Protein AF-A0AAV3GY93-F1 (afdb_monomer_lite)

pLDDT: mean 91.73, std 11.57, range [44.78, 98.5]

Sequence (82 aa):
MEGMDFLDHEDLVDFGYTWKGMVGISRSLANAFYERNYAVYVLYDDDTESLVDEEYKLDLENVLYGIEKEDLAKYIFSWLGQ

Organism: NCBI:txid1134836

Structure (mmCIF, N/CA/C/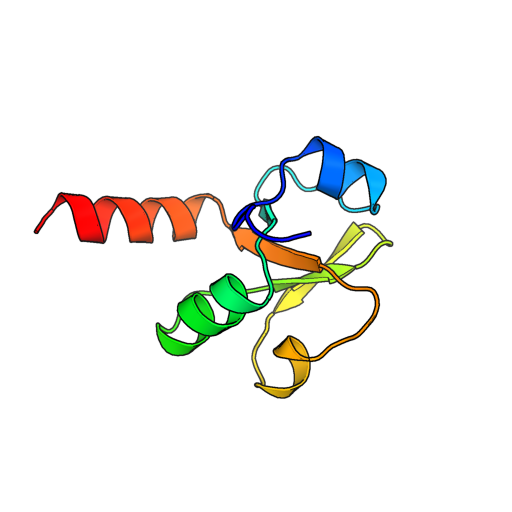O backbone):
data_AF-A0AAV3GY93-F1
#
_entry.id   AF-A0AAV3GY93-F1
#
loop_
_atom_site.group_PDB
_atom_site.id
_atom_site.type_symbol
_atom_site.label_atom_id
_atom_site.label_alt_id
_atom_site.label_comp_id
_atom_site.label_asym_id
_atom_site.label_entity_id
_atom_site.label_seq_id
_atom_site.pdbx_PDB_ins_code
_atom_site.Cartn_x
_atom_site.Cartn_y
_atom_site.Cartn_z
_atom_site.occupancy
_atom_site.B_iso_or_equiv
_atom_site.auth_seq_id
_atom_site.auth_comp_id
_atom_site.auth_asym_id
_atom_site.auth_atom_id
_atom_site.pdbx_PDB_model_num
ATOM 1 N N . MET A 1 1 ? 16.362 -9.501 5.891 1.00 44.78 1 MET A N 1
ATOM 2 C CA . MET A 1 1 ? 16.518 -8.037 5.933 1.00 44.78 1 MET A CA 1
ATOM 3 C C . MET A 1 1 ? 15.567 -7.566 7.020 1.00 44.78 1 MET A C 1
ATOM 5 O O . MET A 1 1 ? 14.380 -7.437 6.771 1.00 44.78 1 MET A O 1
ATOM 9 N N . GLU A 1 2 ? 16.036 -7.531 8.268 1.00 49.81 2 GLU A N 1
ATOM 10 C CA . GLU A 1 2 ? 15.259 -6.936 9.360 1.00 49.81 2 GLU A CA 1
ATOM 11 C C . GLU A 1 2 ? 15.388 -5.416 9.248 1.00 49.81 2 GLU A C 1
ATOM 13 O O . GLU A 1 2 ? 16.505 -4.910 9.149 1.00 49.81 2 GLU A O 1
ATOM 18 N N . GLY A 1 3 ? 14.261 -4.704 9.296 1.00 52.72 3 GLY A N 1
ATOM 19 C CA . GLY A 1 3 ? 14.259 -3.356 9.857 1.00 52.72 3 GLY A CA 1
ATOM 20 C C . GLY A 1 3 ? 14.255 -2.163 8.907 1.00 52.72 3 GLY A C 1
ATOM 21 O O . GLY A 1 3 ? 14.878 -1.169 9.255 1.00 52.72 3 GLY A O 1
ATOM 22 N N . MET A 1 4 ? 13.509 -2.186 7.799 1.00 55.94 4 MET A N 1
ATOM 23 C CA . MET A 1 4 ? 12.895 -0.939 7.320 1.00 55.94 4 MET A CA 1
ATOM 24 C C . MET A 1 4 ? 11.400 -1.165 7.117 1.00 55.94 4 MET A C 1
ATOM 26 O O . MET A 1 4 ? 10.973 -1.922 6.250 1.00 55.94 4 MET A O 1
ATOM 30 N N . ASP A 1 5 ? 10.609 -0.542 7.987 1.00 81.38 5 ASP A N 1
ATOM 31 C CA . ASP A 1 5 ? 9.149 -0.582 7.938 1.00 81.38 5 ASP A CA 1
ATOM 32 C C . ASP A 1 5 ? 8.595 0.103 6.678 1.00 81.38 5 ASP A C 1
ATOM 34 O O . ASP A 1 5 ? 7.518 -0.256 6.204 1.00 81.38 5 ASP A O 1
ATOM 38 N N . PHE A 1 6 ? 9.371 1.031 6.110 1.00 89.75 6 PHE A N 1
ATOM 39 C CA . PHE A 1 6 ? 9.065 1.784 4.902 1.00 89.75 6 PHE A CA 1
ATOM 40 C C . PHE A 1 6 ? 10.142 1.556 3.840 1.00 89.75 6 PHE A C 1
ATOM 42 O O . PHE A 1 6 ? 11.328 1.512 4.162 1.00 89.75 6 PHE A O 1
ATOM 49 N N . LEU A 1 7 ? 9.714 1.448 2.587 1.00 90.31 7 LEU A N 1
ATOM 50 C CA . LEU A 1 7 ? 10.578 1.437 1.410 1.00 90.31 7 LEU A CA 1
ATOM 51 C C . LEU A 1 7 ? 10.695 2.863 0.880 1.00 90.31 7 LEU A C 1
ATOM 53 O O . LEU A 1 7 ? 9.723 3.630 0.935 1.00 90.31 7 LEU A O 1
ATOM 57 N N . ASP A 1 8 ? 11.872 3.226 0.381 1.00 87.88 8 ASP A N 1
ATOM 58 C CA . ASP A 1 8 ? 12.020 4.520 -0.267 1.00 87.88 8 ASP A CA 1
ATOM 59 C C . ASP A 1 8 ? 11.441 4.497 -1.694 1.00 87.88 8 ASP A C 1
ATOM 61 O O . ASP A 1 8 ? 10.933 3.490 -2.191 1.00 87.88 8 ASP A O 1
ATOM 65 N N . HIS A 1 9 ? 11.410 5.660 -2.343 1.00 91.19 9 HIS A N 1
ATOM 66 C CA . HIS A 1 9 ? 10.841 5.747 -3.685 1.00 91.19 9 HIS A CA 1
ATOM 67 C C . HIS A 1 9 ? 11.745 5.115 -4.751 1.00 91.19 9 HIS A C 1
ATOM 69 O O . HIS A 1 9 ? 11.231 4.705 -5.786 1.00 91.19 9 HIS A O 1
ATOM 75 N N . GLU A 1 10 ? 13.058 5.051 -4.521 1.00 93.62 10 GLU A N 1
ATOM 76 C CA . GLU A 1 10 ? 13.992 4.428 -5.462 1.00 93.62 10 GLU A CA 1
ATOM 77 C C . GLU A 1 10 ? 13.775 2.910 -5.467 1.00 93.62 10 GLU A C 1
ATOM 79 O O . GLU A 1 10 ? 13.630 2.340 -6.544 1.00 93.62 10 GLU A O 1
ATOM 84 N N . ASP A 1 11 ? 13.573 2.296 -4.296 1.00 94.44 11 ASP A N 1
ATOM 85 C CA . ASP A 1 11 ? 13.200 0.883 -4.153 1.00 94.44 11 ASP A CA 1
ATOM 86 C C . ASP A 1 11 ? 11.908 0.538 -4.922 1.00 94.44 11 ASP A C 1
ATOM 88 O O . ASP A 1 11 ? 11.821 -0.496 -5.587 1.00 94.44 11 ASP A O 1
ATOM 92 N N . LEU A 1 12 ? 10.887 1.405 -4.846 1.00 95.62 12 LEU A N 1
ATOM 93 C CA . LEU A 1 12 ? 9.633 1.213 -5.587 1.00 95.62 12 LEU A CA 1
ATOM 94 C C . LEU A 1 12 ? 9.849 1.302 -7.102 1.00 95.62 12 LEU A C 1
ATOM 96 O O . LEU A 1 12 ? 9.312 0.481 -7.847 1.00 95.62 12 LEU A O 1
ATOM 100 N N . VAL A 1 13 ? 10.642 2.275 -7.557 1.00 97.12 13 VAL A N 1
ATOM 101 C CA . VAL A 1 13 ? 10.947 2.459 -8.982 1.00 97.12 13 VAL A CA 1
ATOM 102 C C . VAL A 1 13 ? 11.753 1.278 -9.521 1.00 97.12 13 VAL A C 1
ATOM 104 O O . VAL A 1 13 ? 11.440 0.793 -10.606 1.00 97.12 13 VAL A O 1
ATOM 107 N N . ASP A 1 14 ? 12.728 0.782 -8.759 1.00 96.94 14 ASP A N 1
ATOM 108 C CA . ASP A 1 14 ? 13.525 -0.397 -9.113 1.00 96.94 14 ASP A CA 1
ATOM 109 C C . ASP A 1 14 ? 12.670 -1.673 -9.187 1.00 96.94 14 ASP A C 1
ATOM 111 O O . ASP A 1 14 ? 12.948 -2.558 -9.999 1.00 96.94 14 ASP A O 1
ATOM 115 N N . PHE A 1 15 ? 11.604 -1.759 -8.384 1.00 96.38 15 PHE A N 1
ATOM 116 C CA . PHE A 1 15 ? 10.607 -2.830 -8.460 1.00 96.38 15 PHE A CA 1
ATOM 117 C C . PHE A 1 15 ? 9.678 -2.718 -9.683 1.00 96.38 15 PHE A C 1
ATOM 119 O O . PHE A 1 15 ? 9.161 -3.735 -10.130 1.00 96.38 15 PHE A O 1
ATOM 126 N N . GLY A 1 16 ? 9.489 -1.520 -10.247 1.00 97.56 16 GLY A N 1
ATOM 127 C CA . GLY A 1 16 ? 8.593 -1.272 -11.387 1.00 97.56 16 GLY A CA 1
ATOM 128 C C . GLY A 1 16 ? 7.379 -0.396 -11.069 1.00 97.56 16 GLY A C 1
ATOM 129 O O . GLY A 1 16 ? 6.522 -0.207 -11.92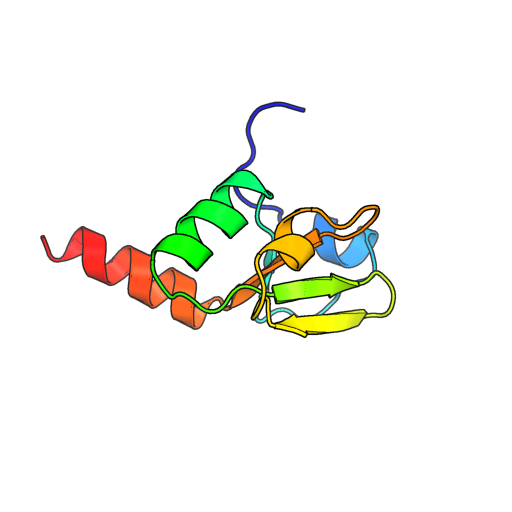6 1.00 97.56 16 GLY A O 1
ATOM 130 N N . TYR A 1 17 ? 7.314 0.181 -9.866 1.00 97.81 17 TYR A N 1
ATOM 131 C CA . TYR A 1 17 ? 6.209 1.019 -9.414 1.00 97.81 17 TYR A CA 1
ATOM 132 C C . TYR A 1 17 ? 6.637 2.481 -9.214 1.00 97.81 17 TYR A C 1
ATOM 134 O O . TYR A 1 17 ? 7.497 2.810 -8.397 1.00 97.81 17 TYR A O 1
ATOM 142 N N . THR A 1 18 ? 6.012 3.406 -9.939 1.00 97.38 18 THR A N 1
ATOM 143 C CA . THR A 1 18 ? 6.518 4.777 -10.112 1.00 97.38 18 THR A CA 1
ATOM 144 C C . THR A 1 18 ? 5.634 5.863 -9.499 1.00 97.38 18 THR A C 1
ATOM 146 O O . THR A 1 18 ? 6.032 7.037 -9.444 1.00 97.38 18 THR A O 1
ATOM 149 N N . TRP A 1 19 ? 4.447 5.521 -8.986 1.00 97.06 19 TRP A N 1
ATOM 150 C CA . TRP A 1 19 ? 3.535 6.528 -8.449 1.00 97.06 19 TRP A CA 1
ATOM 151 C C . TRP A 1 19 ? 4.056 7.162 -7.148 1.00 97.06 19 TRP A C 1
ATOM 153 O O . TRP A 1 19 ? 4.051 6.586 -6.061 1.00 97.06 19 TRP A O 1
ATOM 163 N N . LYS A 1 20 ? 4.431 8.442 -7.246 1.00 95.56 20 LYS A N 1
ATOM 164 C CA . LYS A 1 20 ? 4.981 9.252 -6.143 1.00 95.56 20 LYS A CA 1
ATOM 165 C C . LYS A 1 20 ? 4.018 9.514 -4.983 1.00 95.56 20 LYS A C 1
ATOM 167 O O . LYS A 1 20 ? 4.466 10.044 -3.964 1.00 95.56 20 LYS A O 1
ATOM 172 N N . GLY A 1 21 ? 2.722 9.246 -5.141 1.00 96.00 21 GLY A N 1
ATOM 173 C CA . GLY A 1 21 ? 1.724 9.393 -4.075 1.00 96.00 21 GLY A CA 1
ATOM 174 C C . GLY A 1 21 ? 1.768 8.262 -3.048 1.00 96.00 21 GLY A C 1
ATOM 175 O O . GLY A 1 21 ? 1.274 8.440 -1.938 1.00 96.00 21 GLY A O 1
ATOM 176 N N . MET A 1 22 ? 2.410 7.146 -3.390 1.00 96.56 22 MET A N 1
ATOM 177 C CA . MET A 1 22 ? 2.513 5.965 -2.543 1.00 96.56 22 MET A CA 1
ATOM 178 C C . MET A 1 22 ? 3.769 6.008 -1.667 1.00 96.56 22 MET A C 1
ATOM 180 O O . MET A 1 22 ? 4.802 6.568 -2.048 1.00 96.56 22 MET A O 1
ATOM 184 N N . VAL A 1 23 ? 3.681 5.396 -0.491 1.00 96.50 23 VAL A N 1
ATOM 185 C CA . VAL A 1 23 ? 4.823 5.032 0.350 1.00 96.50 23 VAL A CA 1
ATOM 186 C C . VAL A 1 23 ? 4.844 3.518 0.456 1.00 96.50 23 VAL A C 1
ATOM 188 O O . VAL A 1 23 ? 3.850 2.928 0.875 1.00 96.50 23 VAL A O 1
ATOM 191 N N . GLY A 1 24 ? 5.960 2.896 0.079 1.00 96.88 24 GLY A N 1
ATOM 192 C CA . GLY A 1 24 ? 6.120 1.455 0.211 1.00 96.88 24 GLY A CA 1
ATOM 193 C C . GLY A 1 24 ? 6.254 1.065 1.679 1.00 96.88 24 GLY A C 1
ATOM 194 O O . GLY A 1 24 ? 6.884 1.779 2.459 1.00 96.88 24 GLY A O 1
ATOM 195 N N . ILE A 1 25 ? 5.651 -0.053 2.065 1.00 96.38 25 ILE A N 1
ATOM 196 C CA . ILE A 1 25 ? 5.628 -0.540 3.444 1.00 96.38 25 ILE A CA 1
ATOM 197 C C . ILE A 1 25 ? 5.894 -2.039 3.507 1.00 96.38 25 ILE A C 1
ATOM 199 O O . ILE A 1 25 ? 5.620 -2.793 2.572 1.00 96.38 25 ILE A O 1
ATOM 203 N N . SER A 1 26 ? 6.409 -2.486 4.649 1.00 93.94 26 SER A N 1
ATOM 204 C CA . SER A 1 26 ? 6.552 -3.910 4.930 1.00 93.94 26 SER A CA 1
ATOM 205 C C . SER A 1 26 ? 5.185 -4.595 5.046 1.00 93.94 26 SER A C 1
ATOM 207 O O . SER A 1 26 ? 4.182 -3.975 5.409 1.00 93.94 26 SER A O 1
ATOM 209 N N . ARG A 1 27 ? 5.146 -5.917 4.838 1.00 94.25 27 ARG A N 1
ATOM 210 C CA . ARG A 1 27 ? 3.940 -6.724 5.093 1.00 94.25 27 ARG A CA 1
ATOM 211 C C . ARG A 1 27 ? 3.429 -6.558 6.533 1.00 94.25 27 ARG A C 1
ATOM 213 O O . ARG A 1 27 ? 2.224 -6.545 6.757 1.00 94.25 27 ARG A O 1
ATOM 220 N N . SER A 1 28 ? 4.327 -6.416 7.510 1.00 93.44 28 SER A N 1
ATOM 221 C CA . SER A 1 28 ? 3.954 -6.202 8.917 1.00 93.44 28 SER A CA 1
ATOM 222 C C . SER A 1 28 ? 3.185 -4.888 9.104 1.00 93.44 28 SER A C 1
ATOM 224 O O . SER A 1 28 ? 2.114 -4.877 9.712 1.00 93.44 28 SER A O 1
ATOM 226 N N . LEU A 1 29 ? 3.671 -3.790 8.511 1.00 94.56 29 LEU A N 1
ATOM 227 C CA . LEU A 1 29 ? 2.951 -2.515 8.526 1.00 94.56 29 LEU A CA 1
ATOM 228 C C . LEU A 1 29 ? 1.648 -2.570 7.729 1.00 94.56 29 LEU A C 1
ATOM 230 O O . LEU A 1 29 ? 0.650 -2.014 8.179 1.00 94.56 29 LEU A O 1
ATOM 234 N N . ALA A 1 30 ? 1.636 -3.257 6.586 1.00 96.50 30 ALA A N 1
ATOM 235 C CA . ALA A 1 30 ? 0.429 -3.462 5.793 1.00 96.50 30 ALA A CA 1
ATOM 236 C C . ALA A 1 30 ? -0.676 -4.132 6.627 1.00 96.50 30 ALA A C 1
ATOM 238 O O . ALA A 1 30 ? -1.793 -3.623 6.682 1.00 96.50 30 ALA A O 1
ATOM 23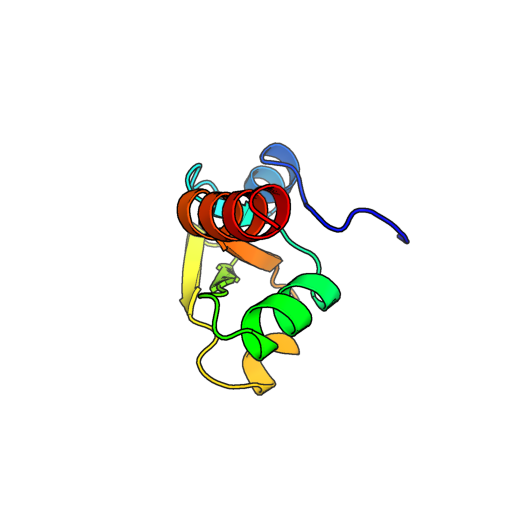9 N N . ASN A 1 31 ? -0.340 -5.199 7.365 1.00 95.69 31 ASN A N 1
ATOM 240 C CA . ASN A 1 31 ? -1.258 -5.840 8.311 1.00 95.69 31 ASN A CA 1
ATOM 241 C C . ASN A 1 31 ? -1.735 -4.854 9.390 1.00 95.69 31 ASN A C 1
ATOM 243 O O . ASN A 1 31 ? -2.934 -4.702 9.607 1.00 95.69 31 ASN A O 1
ATOM 247 N N . ALA A 1 32 ? -0.814 -4.123 10.024 1.00 94.06 32 ALA A N 1
ATOM 248 C CA . ALA A 1 32 ? -1.156 -3.183 11.090 1.00 94.06 32 ALA A CA 1
ATOM 249 C C . ALA A 1 32 ? -2.076 -2.034 10.626 1.00 94.06 32 ALA A C 1
ATOM 251 O O . ALA A 1 32 ? -2.947 -1.601 11.390 1.00 94.06 32 ALA A O 1
ATOM 252 N N . PHE A 1 33 ? -1.886 -1.517 9.408 1.00 95.75 33 PHE A N 1
ATOM 253 C CA . PHE A 1 33 ? -2.747 -0.489 8.818 1.00 95.75 33 PHE A CA 1
ATOM 254 C C . PHE A 1 33 ? -4.113 -1.049 8.423 1.00 95.75 33 PHE A C 1
ATOM 256 O O . PHE A 1 33 ? -5.131 -0.429 8.740 1.00 95.75 33 PHE A O 1
ATOM 263 N N . TYR A 1 34 ? -4.141 -2.236 7.818 1.00 96.38 34 TYR A N 1
ATOM 264 C CA . TYR A 1 34 ? -5.373 -2.930 7.457 1.00 96.38 34 TYR A CA 1
ATOM 265 C C . TYR A 1 34 ? -6.261 -3.196 8.685 1.00 96.38 34 TYR A C 1
ATOM 267 O O . TYR A 1 34 ? -7.426 -2.804 8.699 1.00 96.38 34 TYR A O 1
ATOM 275 N N . GLU A 1 35 ? -5.699 -3.727 9.779 1.00 95.25 35 GLU A N 1
ATOM 276 C CA . GLU A 1 35 ? -6.415 -3.940 11.053 1.00 95.25 35 GLU A CA 1
ATOM 277 C C . GLU A 1 35 ? -7.004 -2.647 11.650 1.00 95.25 35 GLU A C 1
ATOM 279 O O . GLU A 1 35 ? -7.961 -2.680 12.426 1.00 95.25 35 GLU A O 1
ATOM 284 N N . ARG A 1 36 ? -6.430 -1.490 11.299 1.00 93.56 36 ARG A N 1
ATOM 285 C CA . ARG A 1 36 ? -6.871 -0.156 11.732 1.00 93.56 36 ARG A CA 1
ATOM 286 C C . ARG A 1 36 ? -7.820 0.519 10.733 1.00 93.56 36 ARG A C 1
ATOM 288 O O . ARG A 1 36 ? -8.156 1.683 10.941 1.00 93.56 36 ARG A O 1
ATOM 295 N N . ASN A 1 37 ? -8.278 -0.194 9.702 1.00 94.88 37 ASN A N 1
ATOM 296 C CA . ASN A 1 37 ? -9.130 0.306 8.616 1.00 94.88 37 ASN A CA 1
ATOM 297 C C . ASN A 1 37 ? -8.507 1.452 7.795 1.00 94.88 37 ASN A C 1
ATOM 299 O O . ASN A 1 37 ? -9.223 2.343 7.333 1.00 94.88 37 ASN A O 1
ATOM 303 N N . TYR A 1 38 ? -7.186 1.449 7.610 1.00 96.38 38 TYR A N 1
ATOM 304 C CA . TYR A 1 38 ? -6.541 2.302 6.608 1.00 96.38 38 TYR A CA 1
ATOM 305 C C . TYR A 1 38 ? -6.532 1.606 5.246 1.00 96.38 38 TYR A C 1
ATOM 307 O O . TYR A 1 38 ? -6.437 0.380 5.172 1.00 96.38 38 TYR A O 1
ATOM 315 N N . ALA A 1 39 ? -6.609 2.390 4.168 1.00 97.50 39 ALA A N 1
ATOM 316 C CA . ALA A 1 39 ? -6.444 1.866 2.820 1.00 97.50 39 ALA A CA 1
ATOM 317 C C . ALA A 1 39 ? -4.996 1.396 2.624 1.00 97.50 39 ALA A C 1
ATOM 319 O O . ALA A 1 39 ? -4.048 2.165 2.785 1.00 97.50 39 ALA A O 1
ATOM 320 N N . VAL A 1 40 ? -4.842 0.117 2.296 1.00 98.31 40 VAL A N 1
ATOM 321 C CA . VAL A 1 40 ? -3.561 -0.520 1.988 1.00 98.31 40 VAL A CA 1
ATOM 322 C C . VAL A 1 40 ? -3.652 -1.082 0.584 1.00 98.31 40 VAL A C 1
ATOM 324 O O . VAL A 1 40 ? -4.686 -1.626 0.197 1.00 98.31 40 VAL A O 1
ATOM 327 N N . TYR A 1 41 ? -2.570 -0.970 -0.171 1.00 98.50 41 TYR A N 1
ATOM 328 C CA . TYR A 1 41 ? -2.515 -1.388 -1.561 1.00 98.50 41 TYR A CA 1
ATOM 329 C C . TYR A 1 41 ? -1.458 -2.466 -1.758 1.00 98.50 41 TYR A C 1
ATOM 331 O O . TYR A 1 41 ? -0.378 -2.402 -1.174 1.00 98.50 41 TYR A O 1
ATOM 339 N N . VAL A 1 42 ? -1.773 -3.445 -2.599 1.00 98.44 42 VAL A N 1
ATOM 340 C CA . VAL A 1 42 ? -0.791 -4.313 -3.250 1.00 98.44 42 VAL A CA 1
ATOM 341 C C . VAL A 1 42 ? -0.233 -3.544 -4.436 1.00 98.44 42 VAL A C 1
ATOM 343 O O . VAL A 1 42 ? -1.016 -3.021 -5.230 1.00 98.44 42 VAL A O 1
ATOM 346 N N . LEU A 1 43 ? 1.089 -3.482 -4.549 1.00 98.31 43 LEU A N 1
ATOM 347 C CA . LEU A 1 43 ? 1.796 -2.830 -5.646 1.00 98.31 43 LEU A CA 1
ATOM 348 C C . LEU A 1 43 ? 2.425 -3.909 -6.528 1.00 98.31 43 LEU A C 1
ATOM 350 O O . LEU A 1 43 ? 3.140 -4.783 -6.021 1.00 98.31 43 LEU A O 1
ATOM 354 N N . TYR A 1 44 ? 2.157 -3.837 -7.826 1.00 98.06 44 TYR A N 1
ATOM 355 C CA . TYR A 1 44 ? 2.682 -4.757 -8.830 1.00 98.06 44 TYR A CA 1
ATOM 356 C C . TYR A 1 44 ? 3.854 -4.119 -9.591 1.00 98.06 44 TYR A C 1
ATOM 358 O O . TYR A 1 44 ? 4.027 -2.898 -9.592 1.00 98.06 44 TYR A O 1
ATOM 366 N N . ASP A 1 45 ? 4.683 -4.955 -10.213 1.00 97.19 45 ASP A N 1
ATOM 367 C CA . ASP A 1 45 ? 5.880 -4.560 -10.970 1.00 97.19 45 ASP A CA 1
ATOM 368 C C . ASP A 1 45 ? 5.555 -3.972 -12.358 1.00 97.19 45 ASP A C 1
ATOM 370 O O . ASP A 1 45 ? 6.449 -3.542 -13.089 1.00 97.19 45 ASP A O 1
ATOM 374 N N . ASP A 1 46 ? 4.272 -3.922 -12.722 1.00 97.62 46 ASP A N 1
ATOM 375 C CA . ASP A 1 46 ? 3.747 -3.355 -13.964 1.00 97.62 46 ASP A CA 1
ATOM 376 C C . ASP A 1 46 ? 3.159 -1.940 -13.796 1.00 97.62 46 ASP A C 1
ATOM 378 O O . ASP A 1 46 ? 2.398 -1.483 -14.652 1.00 97.62 46 ASP A O 1
ATOM 382 N N . ASP A 1 47 ? 3.540 -1.241 -12.719 1.00 97.94 47 ASP A N 1
ATOM 383 C CA . ASP A 1 47 ? 3.078 0.110 -12.353 1.00 97.94 47 ASP A CA 1
ATOM 384 C C . ASP A 1 47 ? 1.568 0.182 -12.046 1.00 97.94 47 ASP A C 1
ATOM 386 O O . ASP A 1 47 ? 0.959 1.247 -12.140 1.00 97.94 47 ASP A O 1
ATOM 390 N N . THR A 1 48 ? 0.954 -0.951 -11.676 1.00 98.00 48 THR A N 1
ATOM 391 C CA . THR A 1 48 ? -0.439 -1.017 -11.210 1.00 98.00 48 THR A CA 1
ATOM 392 C C . THR A 1 48 ? -0.549 -1.335 -9.720 1.00 98.00 48 THR A C 1
ATOM 394 O O . THR A 1 48 ? 0.360 -1.883 -9.089 1.00 98.00 48 THR A O 1
ATOM 397 N N . GLU A 1 49 ? -1.705 -1.014 -9.144 1.00 98.25 49 GLU A N 1
ATOM 398 C CA . GLU A 1 49 ? -2.038 -1.293 -7.754 1.00 98.25 49 GLU A CA 1
ATOM 399 C C . GLU A 1 49 ? -3.451 -1.864 -7.577 1.00 98.25 49 GLU A C 1
ATOM 401 O O . GLU A 1 49 ? -4.354 -1.682 -8.397 1.00 98.25 49 GLU A O 1
ATOM 406 N N . SER A 1 50 ? -3.671 -2.551 -6.455 1.00 98.06 50 SER A N 1
ATOM 407 C CA . SER A 1 50 ? -5.008 -2.993 -6.045 1.00 98.06 50 SER A CA 1
ATOM 408 C C . SER A 1 50 ? -5.222 -2.825 -4.548 1.00 98.06 50 SER A C 1
ATOM 410 O O . SER A 1 50 ? -4.308 -3.055 -3.760 1.00 98.06 50 SER A O 1
ATOM 412 N N . LEU A 1 51 ? -6.438 -2.452 -4.146 1.00 98.38 51 LEU A N 1
ATOM 413 C CA . LEU A 1 51 ? -6.801 -2.343 -2.734 1.00 98.38 51 LEU A CA 1
ATOM 414 C C . LEU A 1 51 ? -6.745 -3.721 -2.052 1.00 98.38 51 LEU A C 1
ATOM 416 O O . LEU A 1 51 ? -7.220 -4.721 -2.602 1.00 98.38 51 LEU A O 1
ATOM 420 N N . VAL A 1 52 ? -6.202 -3.752 -0.837 1.00 98.25 52 VAL A N 1
ATOM 421 C CA . VAL A 1 52 ? -6.331 -4.859 0.114 1.00 98.25 52 VAL A CA 1
ATOM 422 C C . VAL A 1 52 ? -7.710 -4.762 0.767 1.00 98.25 52 VAL A C 1
ATOM 424 O O . VAL A 1 52 ? -7.910 -4.068 1.759 1.00 98.25 52 VAL A O 1
ATOM 427 N N . ASP A 1 53 ? -8.680 -5.435 0.164 1.00 96.44 53 ASP A N 1
ATOM 428 C CA . ASP A 1 53 ? -10.066 -5.578 0.631 1.00 96.44 53 ASP A CA 1
ATOM 429 C C . ASP A 1 53 ? -10.337 -6.948 1.279 1.00 96.44 53 ASP A C 1
ATOM 431 O O . ASP A 1 53 ? -11.381 -7.150 1.898 1.00 96.44 53 ASP A O 1
ATOM 435 N N . GLU A 1 54 ? -9.383 -7.873 1.165 1.00 95.56 54 GLU A N 1
ATOM 436 C CA . GLU A 1 54 ? -9.434 -9.222 1.714 1.00 95.56 54 GLU A CA 1
ATOM 437 C C . GLU A 1 54 ? -8.071 -9.617 2.301 1.00 95.56 54 GLU A C 1
ATOM 439 O O . GLU A 1 54 ? -7.019 -9.310 1.740 1.00 95.56 54 GLU A O 1
ATOM 444 N N . GLU A 1 55 ? -8.085 -10.354 3.415 1.00 92.75 55 GLU A N 1
ATOM 445 C CA . GLU A 1 55 ? -6.883 -10.710 4.189 1.00 92.75 55 GLU A CA 1
ATOM 446 C C . GLU A 1 55 ? -5.847 -11.499 3.372 1.00 92.75 55 GLU A C 1
ATOM 448 O O . GLU A 1 55 ? -4.647 -11.290 3.531 1.00 92.75 55 GLU A O 1
ATOM 453 N N . TYR A 1 56 ? -6.285 -12.350 2.433 1.00 94.31 56 TYR A N 1
ATOM 454 C CA . TYR A 1 56 ? -5.369 -13.143 1.603 1.00 94.31 56 TYR A CA 1
ATOM 455 C C . TYR A 1 56 ? -4.421 -12.269 0.765 1.00 94.31 56 TYR A C 1
ATOM 457 O O . TYR A 1 56 ? -3.324 -12.706 0.416 1.00 94.31 56 TYR A O 1
ATOM 465 N N . LYS A 1 57 ? -4.817 -11.026 0.449 1.00 96.12 57 LYS A N 1
ATOM 466 C CA . LYS A 1 57 ? -3.983 -10.094 -0.315 1.00 96.12 57 LYS A CA 1
ATOM 467 C C . LYS A 1 57 ? -2.743 -9.648 0.457 1.00 96.12 57 LYS A C 1
ATOM 469 O O . LYS A 1 57 ? -1.805 -9.185 -0.173 1.00 96.12 57 LYS A O 1
ATOM 474 N N . LEU A 1 58 ? -2.709 -9.826 1.781 1.00 95.75 58 LEU A N 1
ATOM 475 C CA . LEU A 1 58 ? -1.543 -9.563 2.633 1.00 95.75 58 LEU A CA 1
ATOM 476 C C . LEU A 1 58 ? -0.518 -10.708 2.624 1.00 95.75 58 LEU A C 1
ATOM 478 O O . LEU A 1 58 ? 0.541 -10.573 3.241 1.00 95.75 58 LEU A O 1
ATOM 482 N N . ASP A 1 59 ? -0.806 -11.816 1.934 1.00 95.38 59 ASP A N 1
ATOM 483 C CA . ASP A 1 59 ? 0.085 -12.975 1.812 1.00 95.38 59 ASP A CA 1
ATOM 484 C C . ASP A 1 59 ? 0.499 -13.280 0.360 1.00 95.38 59 ASP A C 1
ATOM 486 O O . ASP A 1 59 ? 0.948 -14.377 0.040 1.00 95.38 59 ASP A O 1
ATOM 490 N N . LEU A 1 60 ? 0.392 -12.299 -0.540 1.00 94.38 60 LEU A N 1
ATOM 491 C CA . LEU A 1 60 ? 0.828 -12.461 -1.927 1.00 94.38 60 LEU A CA 1
ATOM 492 C C . LEU A 1 60 ? 2.360 -12.519 -2.039 1.00 94.38 60 LEU A C 1
ATOM 494 O O . LEU A 1 60 ? 3.085 -11.871 -1.271 1.00 94.38 60 LEU A O 1
ATOM 498 N N . GLU A 1 61 ? 2.835 -13.295 -3.013 1.00 94.56 61 GLU A N 1
ATOM 499 C CA . GLU A 1 61 ? 4.249 -13.429 -3.378 1.00 94.56 61 GLU A CA 1
ATOM 500 C C . GLU A 1 61 ? 4.637 -12.442 -4.485 1.00 94.56 61 GLU A C 1
ATOM 502 O O . GLU A 1 61 ? 3.820 -12.121 -5.343 1.00 94.56 61 GLU A O 1
ATOM 507 N N . ASN A 1 62 ? 5.907 -12.019 -4.504 1.00 93.75 62 ASN A N 1
ATOM 508 C CA . ASN A 1 62 ? 6.489 -11.138 -5.531 1.00 93.75 62 ASN A CA 1
ATOM 509 C C . ASN A 1 62 ? 5.759 -9.795 -5.719 1.00 93.75 62 ASN A C 1
ATOM 511 O O . ASN A 1 62 ? 5.789 -9.220 -6.800 1.00 93.75 62 ASN A O 1
ATOM 515 N N . VAL A 1 63 ? 5.129 -9.290 -4.659 1.00 96.75 63 VAL A N 1
ATOM 516 C CA . VAL A 1 63 ? 4.494 -7.969 -4.629 1.00 96.75 63 VAL A CA 1
ATOM 517 C C . VAL A 1 63 ? 5.090 -7.114 -3.522 1.00 96.75 63 VAL A C 1
ATOM 519 O O . VAL A 1 63 ? 5.651 -7.634 -2.549 1.00 96.75 63 VAL A O 1
ATOM 522 N N . LEU A 1 64 ? 4.906 -5.803 -3.639 1.00 97.06 64 LEU A N 1
ATOM 523 C CA . LEU A 1 64 ? 5.117 -4.864 -2.542 1.00 97.06 64 LEU A CA 1
ATOM 524 C C . LEU A 1 64 ? 3.773 -4.399 -1.974 1.00 97.06 64 LEU A C 1
ATOM 526 O O . LEU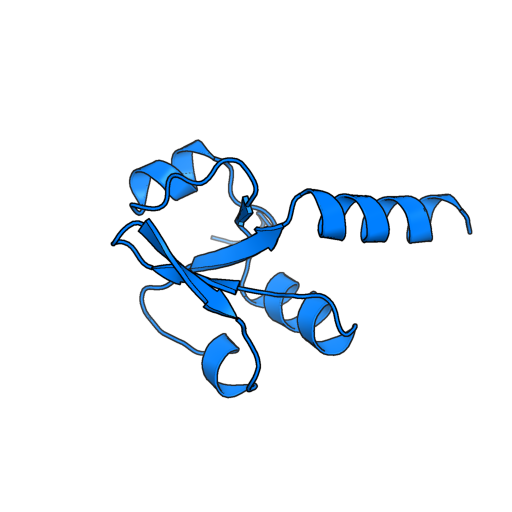 A 1 64 ? 2.711 -4.655 -2.541 1.00 97.06 64 LEU A O 1
ATOM 530 N N . TYR A 1 65 ? 3.825 -3.708 -0.839 1.00 97.69 65 TYR A N 1
ATOM 531 C CA . TYR A 1 65 ? 2.657 -3.081 -0.231 1.00 97.69 65 TYR A CA 1
ATOM 532 C C . TYR A 1 65 ? 2.869 -1.581 -0.131 1.00 97.69 65 TYR A C 1
ATOM 534 O O . TYR A 1 65 ? 4.002 -1.118 0.015 1.00 97.69 65 TYR A O 1
ATOM 542 N N . GLY A 1 66 ? 1.778 -0.825 -0.178 1.00 97.44 66 GLY A N 1
ATOM 543 C CA . GLY A 1 66 ? 1.813 0.623 -0.097 1.00 97.44 66 GLY A CA 1
ATOM 544 C C . GLY A 1 66 ? 0.663 1.216 0.702 1.00 97.44 66 GLY A C 1
ATOM 545 O O . GLY A 1 66 ? -0.409 0.624 0.826 1.00 97.44 66 GLY A O 1
ATOM 546 N N . ILE A 1 67 ? 0.902 2.413 1.225 1.00 97.69 67 ILE A N 1
ATOM 547 C CA . ILE A 1 67 ? -0.119 3.321 1.750 1.00 97.69 67 ILE A CA 1
ATOM 548 C C . ILE A 1 67 ? 0.045 4.685 1.082 1.00 97.69 67 ILE A C 1
ATOM 550 O O . ILE A 1 67 ? 1.165 5.142 0.831 1.00 97.69 67 ILE A O 1
ATOM 554 N N . GLU A 1 68 ? -1.063 5.363 0.802 1.00 97.06 68 GLU A N 1
ATOM 555 C CA . GLU A 1 68 ? -1.002 6.717 0.266 1.00 97.06 68 GLU A CA 1
ATOM 556 C C . GLU A 1 68 ? -0.402 7.690 1.288 1.00 97.06 68 GLU A C 1
ATOM 558 O O . GLU A 1 68 ? -0.689 7.644 2.488 1.00 97.06 68 GLU A O 1
ATOM 563 N N . LYS A 1 69 ? 0.409 8.636 0.801 1.00 95.62 69 LYS A N 1
ATOM 564 C CA . LYS A 1 69 ? 1.041 9.675 1.630 1.00 95.62 69 LYS A CA 1
ATOM 565 C C . LYS A 1 69 ? 0.032 10.454 2.469 1.00 95.62 69 LYS A C 1
ATOM 567 O O . LYS A 1 69 ? 0.345 10.834 3.596 1.00 95.62 69 LYS A O 1
ATOM 572 N N . GLU A 1 70 ? -1.160 10.698 1.932 1.00 95.50 70 GLU A N 1
ATOM 573 C CA . GLU A 1 70 ? -2.220 11.424 2.631 1.00 95.50 70 GLU A CA 1
ATOM 574 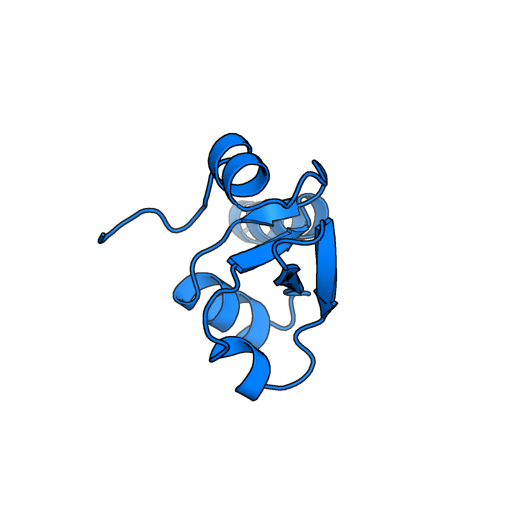C C . GLU A 1 70 ? -2.754 10.643 3.835 1.00 95.50 70 GLU A C 1
ATOM 576 O O . GLU A 1 70 ? -2.945 11.216 4.908 1.00 95.50 70 GLU A O 1
ATOM 581 N N . ASP A 1 71 ? -2.949 9.336 3.689 1.00 95.81 71 ASP A N 1
ATOM 582 C CA . ASP A 1 71 ? -3.440 8.477 4.764 1.00 95.81 71 ASP A CA 1
ATOM 583 C C . ASP A 1 71 ? -2.374 8.233 5.831 1.00 95.81 71 ASP A C 1
ATOM 585 O O . ASP A 1 71 ? -2.668 8.309 7.028 1.00 95.81 71 ASP A O 1
ATOM 589 N N . LEU A 1 72 ? -1.114 8.071 5.421 1.00 94.50 72 LEU A N 1
ATOM 590 C CA . LEU A 1 72 ? 0.008 8.035 6.355 1.00 94.50 72 LEU A CA 1
ATOM 591 C C . LEU A 1 72 ? 0.122 9.346 7.149 1.00 94.50 72 LEU A C 1
ATOM 593 O O . LEU A 1 72 ? 0.334 9.324 8.362 1.00 94.50 72 LEU A O 1
ATOM 597 N N . ALA A 1 73 ? -0.063 10.497 6.495 1.00 93.69 73 ALA A N 1
ATOM 598 C CA . ALA A 1 73 ? 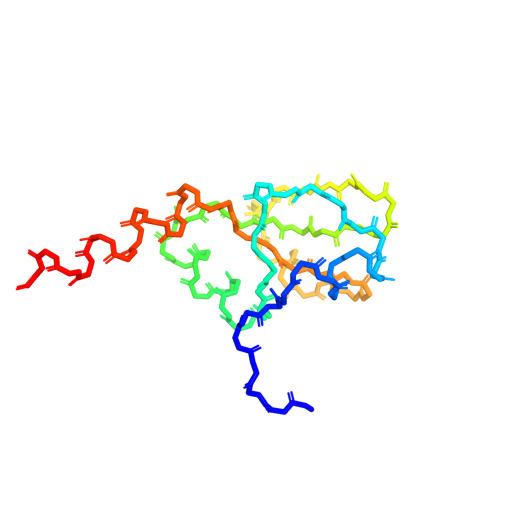-0.068 11.787 7.176 1.00 93.69 73 ALA A CA 1
ATOM 599 C C . ALA A 1 73 ? -1.209 11.875 8.203 1.00 93.69 73 ALA A C 1
ATOM 601 O O . ALA A 1 73 ? -0.962 12.268 9.344 1.00 93.69 73 ALA A O 1
ATOM 602 N N . LYS A 1 74 ? -2.435 11.458 7.846 1.00 92.31 74 LYS A N 1
ATOM 603 C CA . LYS A 1 74 ? -3.572 11.389 8.788 1.00 92.31 74 LYS A CA 1
ATOM 604 C C . LYS A 1 74 ? -3.239 10.525 10.004 1.00 92.31 74 LYS A C 1
ATOM 606 O O . LYS A 1 74 ? -3.495 10.952 11.130 1.00 92.31 74 LYS A O 1
ATOM 611 N N . TYR A 1 75 ? -2.627 9.358 9.791 1.00 90.19 75 TYR A N 1
ATOM 612 C CA . TYR A 1 75 ? -2.187 8.476 10.871 1.00 90.19 75 TYR A CA 1
ATOM 613 C C . TYR A 1 75 ? -1.203 9.182 11.815 1.00 90.19 75 TYR A C 1
ATOM 615 O O . TYR A 1 75 ? -1.450 9.249 13.020 1.00 90.19 75 TYR A O 1
ATOM 623 N N . ILE A 1 76 ? -0.141 9.787 11.277 1.00 90.25 76 ILE A N 1
ATOM 624 C CA . ILE A 1 76 ? 0.869 10.504 12.072 1.00 90.25 76 ILE A CA 1
ATOM 625 C C . ILE A 1 76 ? 0.238 11.661 12.861 1.00 90.25 76 ILE A C 1
ATOM 627 O O . ILE A 1 76 ? 0.487 11.800 14.059 1.00 90.25 76 ILE A O 1
ATOM 631 N N . PHE A 1 77 ? -0.615 12.474 12.229 1.00 89.81 77 PHE A N 1
ATOM 632 C CA . PHE A 1 77 ? -1.284 13.588 12.908 1.00 89.81 77 PHE A CA 1
ATOM 633 C C . PHE A 1 77 ? -2.252 13.127 13.999 1.00 89.81 77 PHE A C 1
ATOM 635 O O . PHE A 1 77 ? -2.338 13.780 15.038 1.00 89.81 77 PHE A O 1
ATOM 642 N N . SER A 1 78 ? -2.943 11.998 13.807 1.00 86.50 78 SER A N 1
ATOM 643 C CA . SER A 1 78 ? -3.813 11.422 14.841 1.00 86.50 78 SER A CA 1
ATOM 644 C C . SER A 1 78 ? -3.042 11.029 16.105 1.00 86.50 78 SER A C 1
ATOM 646 O O . SER A 1 78 ? -3.586 11.103 17.205 1.00 86.50 78 SER A O 1
ATOM 648 N N . TRP A 1 79 ? -1.768 10.659 15.948 1.00 76.38 79 TRP A N 1
ATOM 649 C CA . TRP A 1 79 ? -0.894 10.237 17.037 1.00 76.38 79 TRP A CA 1
ATOM 650 C C . TRP A 1 79 ? -0.227 11.418 17.754 1.00 76.38 79 TRP A C 1
ATOM 652 O O . TRP A 1 79 ? -0.086 11.399 18.969 1.00 76.38 79 TRP A O 1
ATOM 662 N N . LEU A 1 80 ? 0.140 12.473 17.019 1.00 77.31 80 LEU A N 1
ATOM 663 C CA . LEU A 1 80 ? 0.735 13.698 17.578 1.00 77.31 80 LEU A CA 1
ATOM 664 C C . LEU A 1 80 ? -0.271 14.606 18.308 1.00 77.31 80 LEU A C 1
ATOM 666 O O . LEU A 1 80 ? 0.139 15.522 19.017 1.00 77.31 80 LEU A O 1
ATOM 670 N N . GLY A 1 81 ? -1.572 14.401 18.091 1.00 64.69 81 GLY A N 1
ATOM 671 C CA . GLY A 1 81 ? -2.650 15.141 18.753 1.00 64.69 81 GLY A CA 1
ATOM 672 C C . GLY A 1 81 ? -3.168 14.516 20.055 1.00 64.69 81 GLY A C 1
ATOM 673 O O . GLY A 1 81 ? -4.129 15.051 20.610 1.00 64.69 81 GLY A O 1
ATOM 674 N N . GLN A 1 82 ? -2.584 13.398 20.507 1.00 53.72 82 GLN A N 1
ATOM 675 C CA . GLN A 1 82 ? -2.835 12.775 21.819 1.00 53.72 82 GLN A CA 1
ATOM 676 C C . GLN A 1 82 ? -1.835 13.267 22.867 1.00 53.72 82 GLN A C 1
ATOM 678 O O . GLN A 1 82 ? -2.268 13.422 24.032 1.00 53.72 82 GLN A O 1
#

Radius of gyration: 12.32 Å; chains: 1; bounding box: 27×29×36 Å

Foldseek 3Di:
DPDDQWDDQVRCVVLQAHDPQKIWGDLVVLVVCVVVVAWKWKAHNPNDIDTCPDPVSSVDPSIIMIHGPVSVVVVVVVVVVD

Secondary structure (DSSP, 8-state):
----SEE-HHHHHHHT---TTEEEE-HHHHHHHHHTT---EEE-TTS-EEE--SGGGGG-SS-EEEEEHHHHHHHHHHHHT-